Protein AF-A0A2C6DMQ4-F1 (afdb_monomer)

Solvent-accessible surface area (backbone atoms only — not comparable to full-atom values): 5925 Å² total; per-residue (Å²): 142,78,88,78,87,68,96,69,79,48,69,67,58,58,48,47,33,52,54,48,26,52,51,28,50,52,52,52,52,51,51,56,49,31,43,76,70,60,76,34,86,47,80,87,42,47,34,57,50,50,39,54,47,49,54,48,41,58,76,66,58,75,59,62,80,81,49,54,59,58,52,49,51,51,37,49,41,29,74,74,70,45,65,32,61,58,52,40,53,50,51,30,32,64,43,66,66,50,70,92,66,132

InterPro domains:
  IPR021316 Protein of unknown function DUF2913 [PF11140] (41-91)

Secondary structure (DSSP, 8-state):
------S---HHHHHHHHHHHHHHHHHHHHHHHHHHTTS--SGGGHHHHHHHHHHHHHHTT-S-GGGHHHHHHHHHHHHHT--HHHHHHHHHHHHHT-----

Foldseek 3Di:
DDPPPDPDPDPVNLVVLVLLLVVLVVLVVQLVVCCVVVVDDDPVCSLVSSLVVLVVCVVVVVGDPVCPVVSVVLNCCSVPVNPSVVVSVVSNCVSVVVPPDD

Radius of gyration: 15.41 Å; Cα contacts (8 Å, |Δi|>4): 71; chains: 1; bounding box: 33×27×50 Å

Mean predicted aligned error: 8.32 Å

Structure (mmCIF, N/CA/C/O backbone):
data_AF-A0A2C6DMQ4-F1
#
_entry.id   AF-A0A2C6DMQ4-F1
#
loop_
_atom_site.group_PDB
_atom_site.id
_atom_site.type_symbol
_atom_site.label_atom_id
_atom_site.label_alt_id
_atom_site.label_comp_id
_atom_site.label_asym_id
_atom_site.label_entity_id
_atom_site.label_seq_id
_atom_site.pdbx_PDB_ins_code
_atom_site.Cartn_x
_atom_site.Cartn_y
_atom_site.Cartn_z
_atom_site.occupancy
_atom_site.B_iso_or_equiv
_atom_site.auth_seq_id
_atom_site.auth_comp_id
_atom_site.auth_asym_id
_atom_site.auth_atom_id
_atom_site.pdbx_PDB_model_num
ATOM 1 N N . MET A 1 1 ? 4.275 -0.810 -39.886 1.00 40.34 1 MET A N 1
ATOM 2 C CA . MET A 1 1 ? 4.099 -2.200 -39.422 1.00 40.34 1 MET A CA 1
ATOM 3 C C . MET A 1 1 ? 5.429 -2.915 -39.548 1.00 40.34 1 MET A C 1
ATOM 5 O O . MET A 1 1 ? 5.778 -3.328 -40.643 1.00 40.34 1 MET A O 1
ATOM 9 N N . THR A 1 2 ? 6.162 -3.041 -38.446 1.00 28.86 2 THR A N 1
ATOM 10 C CA . THR A 1 2 ? 7.280 -3.987 -38.355 1.00 28.86 2 THR A CA 1
ATOM 11 C C . THR A 1 2 ? 7.382 -4.402 -36.895 1.00 28.86 2 THR A C 1
ATOM 13 O O . THR A 1 2 ? 7.833 -3.641 -36.047 1.00 28.86 2 THR A O 1
ATOM 16 N N . VAL A 1 3 ? 6.840 -5.582 -36.595 1.00 43.62 3 VAL A N 1
ATOM 17 C CA . VAL A 1 3 ? 6.985 -6.253 -35.303 1.00 43.62 3 VAL A CA 1
ATOM 18 C C . VAL A 1 3 ? 8.376 -6.871 -35.296 1.00 43.62 3 VAL A C 1
ATOM 20 O O . VAL A 1 3 ? 8.590 -7.963 -35.817 1.00 43.62 3 VAL A O 1
ATOM 23 N N . THR A 1 4 ? 9.343 -6.157 -34.735 1.00 40.47 4 THR A N 1
ATOM 24 C CA . THR A 1 4 ? 10.665 -6.700 -34.422 1.00 40.47 4 THR A CA 1
ATOM 25 C C . THR A 1 4 ? 10.581 -7.420 -33.079 1.00 40.47 4 THR A C 1
ATOM 27 O O . THR A 1 4 ? 10.858 -6.871 -32.017 1.00 40.47 4 THR A O 1
ATOM 30 N N . ARG A 1 5 ? 10.167 -8.691 -33.131 1.00 60.16 5 ARG A N 1
ATOM 31 C CA . ARG A 1 5 ? 10.491 -9.685 -32.101 1.00 60.16 5 ARG A CA 1
ATOM 32 C C . ARG A 1 5 ? 12.003 -9.927 -32.168 1.00 60.16 5 ARG A C 1
ATOM 34 O O . ARG A 1 5 ? 12.469 -10.603 -33.077 1.00 60.16 5 ARG A O 1
ATOM 41 N N . GLY A 1 6 ? 12.766 -9.353 -31.239 1.00 36.19 6 GLY A N 1
ATOM 42 C CA . GLY A 1 6 ? 14.221 -9.496 -31.200 1.00 36.19 6 GLY A CA 1
ATOM 43 C C . GLY A 1 6 ? 14.785 -9.208 -29.814 1.00 36.19 6 GLY A C 1
ATOM 44 O O . GLY A 1 6 ? 14.868 -8.056 -29.410 1.00 36.19 6 GLY A O 1
ATOM 45 N N . LEU A 1 7 ? 15.116 -10.288 -29.101 1.00 41.75 7 LEU A N 1
ATOM 46 C CA . LEU A 1 7 ? 16.112 -10.415 -28.029 1.00 41.75 7 LEU A CA 1
ATOM 47 C C . LEU A 1 7 ? 16.737 -9.094 -27.526 1.00 41.75 7 LEU A C 1
ATOM 49 O O . LEU A 1 7 ? 17.745 -8.619 -28.040 1.00 41.75 7 LEU A O 1
ATOM 53 N N . GLY A 1 8 ? 16.146 -8.527 -26.478 1.00 34.41 8 GLY A N 1
ATOM 54 C CA . GLY A 1 8 ? 16.654 -7.306 -25.851 1.00 34.41 8 GLY A CA 1
ATOM 55 C C . GLY A 1 8 ? 15.709 -6.702 -24.821 1.00 34.41 8 GLY A C 1
ATOM 56 O O . GLY A 1 8 ? 15.770 -5.502 -24.581 1.00 34.41 8 GLY A O 1
ATOM 57 N N . LEU A 1 9 ? 14.815 -7.501 -24.223 1.00 37.12 9 LEU A N 1
ATOM 58 C CA . LEU A 1 9 ? 14.037 -7.047 -23.074 1.00 37.12 9 LEU A CA 1
ATOM 59 C C . LEU A 1 9 ? 15.027 -6.859 -21.935 1.00 37.12 9 LEU A C 1
ATOM 61 O O . LEU A 1 9 ? 15.547 -7.829 -21.379 1.00 37.12 9 LEU A O 1
ATOM 65 N N . THR A 1 10 ? 15.375 -5.601 -21.690 1.00 44.41 10 THR A N 1
ATOM 66 C CA . THR A 1 10 ? 16.378 -5.231 -20.706 1.00 44.41 10 THR A CA 1
ATOM 67 C C . THR A 1 10 ? 16.034 -5.935 -19.396 1.00 44.41 10 THR A C 1
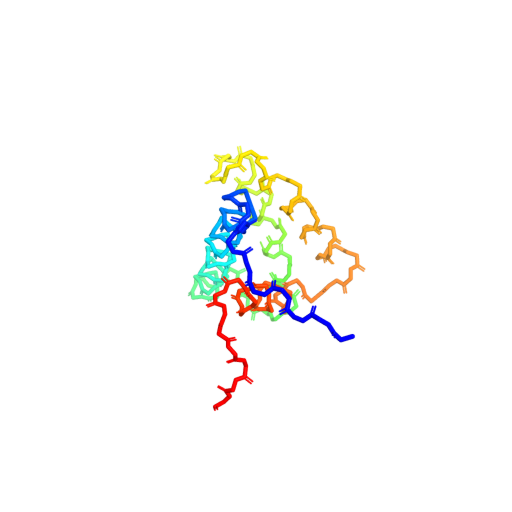ATOM 69 O O . THR A 1 10 ? 14.897 -5.892 -18.924 1.00 44.41 10 THR A O 1
ATOM 72 N N . LEU A 1 11 ? 17.006 -6.626 -18.797 1.00 48.59 11 LEU A N 1
ATOM 73 C CA . LEU A 1 11 ? 16.823 -7.275 -17.496 1.00 48.59 11 LEU A CA 1
ATOM 74 C C . LEU A 1 11 ? 16.230 -6.294 -16.465 1.00 48.59 11 LEU A C 1
ATOM 76 O O . LEU A 1 11 ? 15.529 -6.717 -15.556 1.00 48.59 11 LEU A O 1
ATOM 80 N N . ALA A 1 12 ? 16.475 -4.991 -16.637 1.00 49.62 12 ALA A N 1
ATOM 81 C CA . ALA A 1 12 ? 15.908 -3.905 -15.852 1.00 49.62 12 ALA A CA 1
ATOM 82 C C . ALA A 1 12 ? 14.376 -3.783 -15.963 1.00 49.62 12 ALA A C 1
ATOM 84 O O . ALA A 1 12 ? 13.727 -3.583 -14.938 1.00 49.62 12 ALA A O 1
ATOM 85 N N . GLU A 1 13 ? 13.790 -3.945 -17.150 1.00 56.34 13 GLU A N 1
ATOM 86 C CA . GLU A 1 13 ? 12.341 -3.837 -17.360 1.00 56.34 13 GLU A CA 1
ATOM 87 C C . GLU A 1 13 ? 11.613 -5.083 -16.839 1.00 56.34 13 GLU A C 1
ATOM 89 O O . GLU A 1 13 ? 10.691 -4.962 -16.039 1.00 56.34 13 GLU A O 1
ATOM 94 N N . VAL A 1 14 ? 12.132 -6.284 -17.124 1.00 56.34 14 VAL A N 1
ATOM 95 C CA . VAL A 1 14 ? 11.592 -7.550 -16.580 1.00 56.34 14 VAL A CA 1
ATOM 96 C C . VAL A 1 14 ? 11.742 -7.630 -15.055 1.00 56.34 14 VAL A C 1
ATOM 98 O O . VAL A 1 14 ? 10.848 -8.111 -14.353 1.00 56.34 14 VAL A O 1
ATOM 101 N N . LYS A 1 15 ? 12.870 -7.156 -14.507 1.00 57.47 15 LYS A N 1
ATOM 102 C CA . LYS A 1 15 ? 13.089 -7.094 -13.054 1.00 57.47 15 LYS A CA 1
ATOM 103 C C . LYS A 1 15 ? 12.121 -6.113 -12.395 1.00 57.47 15 LYS A C 1
ATOM 105 O O . LYS A 1 15 ? 11.565 -6.447 -11.355 1.00 57.47 15 LYS A O 1
ATOM 110 N N . THR A 1 16 ? 11.857 -4.976 -13.037 1.00 68.06 16 THR A N 1
ATOM 111 C CA . THR A 1 16 ? 10.826 -4.022 -12.607 1.00 68.06 16 THR A CA 1
ATOM 112 C C . THR A 1 16 ? 9.440 -4.666 -12.610 1.00 68.06 16 THR A C 1
ATOM 114 O O . THR A 1 16 ? 8.723 -4.529 -11.627 1.00 68.06 16 THR A O 1
ATOM 117 N N . THR A 1 17 ? 9.085 -5.459 -13.629 1.00 79.50 17 THR A N 1
ATOM 118 C CA . THR A 1 17 ? 7.804 -6.187 -13.655 1.00 79.50 17 THR A CA 1
ATOM 119 C C . THR A 1 17 ? 7.676 -7.182 -12.499 1.00 79.50 17 THR A C 1
ATOM 121 O O . THR A 1 17 ? 6.624 -7.245 -11.868 1.00 79.50 17 THR A O 1
ATOM 124 N N . ARG A 1 18 ? 8.740 -7.929 -12.164 1.00 85.88 18 ARG A N 1
ATOM 125 C CA . ARG A 1 18 ? 8.723 -8.878 -11.033 1.00 85.88 18 ARG A CA 1
ATOM 126 C C . ARG A 1 18 ? 8.648 -8.172 -9.677 1.00 85.88 18 ARG A C 1
ATOM 128 O O . ARG A 1 18 ? 7.887 -8.606 -8.815 1.00 85.88 18 ARG A O 1
ATOM 135 N N . ASP A 1 19 ? 9.428 -7.111 -9.485 1.00 89.19 19 ASP A N 1
ATOM 136 C CA . ASP A 1 19 ? 9.421 -6.324 -8.247 1.00 89.19 19 ASP A CA 1
ATOM 137 C C . ASP A 1 19 ? 8.054 -5.643 -8.046 1.00 89.19 19 ASP A C 1
ATOM 139 O O . ASP A 1 19 ? 7.506 -5.664 -6.941 1.00 89.19 19 ASP A O 1
ATOM 143 N N . LEU A 1 20 ? 7.461 -5.128 -9.129 1.00 89.06 20 LEU A N 1
ATOM 144 C CA . LEU A 1 20 ? 6.115 -4.560 -9.141 1.00 89.06 20 LEU A CA 1
ATOM 145 C C . LEU A 1 20 ? 5.052 -5.623 -8.844 1.00 89.06 20 LEU A C 1
ATOM 147 O O . LEU A 1 20 ? 4.193 -5.389 -7.996 1.00 89.06 20 LEU A O 1
ATOM 151 N N . ALA A 1 21 ? 5.130 -6.801 -9.473 1.00 91.50 21 ALA A N 1
ATOM 152 C CA . ALA A 1 21 ? 4.226 -7.916 -9.191 1.00 91.50 21 ALA A CA 1
ATOM 153 C C . ALA A 1 21 ? 4.280 -8.298 -7.708 1.00 91.50 21 ALA A C 1
ATOM 155 O O . ALA A 1 21 ? 3.245 -8.402 -7.054 1.00 91.50 21 ALA A O 1
ATOM 156 N N . HIS A 1 22 ? 5.480 -8.435 -7.140 1.00 93.06 22 HIS A N 1
ATOM 157 C CA . HIS A 1 22 ? 5.646 -8.740 -5.721 1.00 93.06 22 HIS A CA 1
ATOM 158 C C . HIS A 1 22 ? 5.055 -7.645 -4.819 1.00 93.06 22 HIS A C 1
ATOM 160 O O . HIS A 1 22 ? 4.343 -7.961 -3.864 1.00 93.06 22 HIS A O 1
ATOM 166 N N . LEU A 1 23 ? 5.278 -6.366 -5.140 1.00 94.19 23 LEU A N 1
ATOM 167 C CA . LEU A 1 23 ? 4.667 -5.244 -4.424 1.00 94.19 23 LEU A CA 1
ATOM 168 C C . LEU A 1 23 ? 3.135 -5.311 -4.469 1.00 94.19 23 LEU A C 1
ATOM 170 O O . LEU A 1 23 ? 2.496 -5.210 -3.418 1.00 94.19 23 LEU A O 1
ATOM 174 N N . MET A 1 24 ? 2.550 -5.511 -5.654 1.00 95.19 24 MET A N 1
ATOM 175 C CA . MET A 1 24 ? 1.098 -5.594 -5.810 1.00 95.19 24 MET A CA 1
ATOM 176 C C . MET A 1 24 ? 0.527 -6.807 -5.076 1.00 95.19 24 MET A C 1
ATOM 178 O O . MET A 1 24 ? -0.462 -6.670 -4.359 1.00 95.19 24 MET A O 1
ATOM 182 N N . PHE A 1 25 ? 1.176 -7.971 -5.161 1.00 94.88 25 PHE A N 1
ATOM 183 C CA . PHE A 1 25 ? 0.787 -9.157 -4.398 1.00 94.88 25 PHE A CA 1
ATOM 184 C C . PHE A 1 25 ? 0.743 -8.870 -2.896 1.00 94.88 25 PHE A C 1
ATOM 186 O O . PHE A 1 25 ? -0.270 -9.119 -2.243 1.00 94.88 25 PHE A O 1
ATOM 193 N N . CYS A 1 26 ? 1.817 -8.296 -2.347 1.00 96.50 26 CYS A N 1
ATOM 194 C CA . CYS A 1 26 ? 1.884 -7.962 -0.930 1.00 96.50 26 CYS A CA 1
ATOM 195 C C . CYS A 1 26 ? 0.805 -6.956 -0.517 1.00 96.50 26 CYS A C 1
ATOM 197 O O . CYS A 1 26 ? 0.209 -7.125 0.545 1.00 96.50 26 CYS A O 1
ATOM 199 N N . ALA A 1 27 ? 0.536 -5.938 -1.339 1.00 96.25 27 ALA A N 1
ATOM 200 C CA . ALA A 1 27 ? -0.502 -4.948 -1.066 1.00 96.25 27 ALA A CA 1
ATOM 201 C C . ALA A 1 27 ? -1.901 -5.588 -1.018 1.00 96.25 27 ALA A C 1
ATOM 203 O O . ALA A 1 27 ? -2.659 -5.341 -0.077 1.00 96.25 27 ALA A O 1
ATOM 204 N N . ARG A 1 28 ? -2.218 -6.470 -1.977 1.00 96.25 28 ARG A N 1
ATOM 205 C CA . ARG A 1 28 ? -3.490 -7.216 -2.026 1.00 96.25 28 ARG A CA 1
ATOM 206 C C . ARG A 1 28 ? -3.665 -8.116 -0.811 1.00 96.25 28 ARG A C 1
ATOM 208 O O . ARG A 1 28 ? -4.699 -8.067 -0.149 1.00 96.25 28 ARG A O 1
ATOM 215 N N . VAL A 1 29 ? -2.639 -8.903 -0.483 1.00 97.31 29 VAL A N 1
ATOM 216 C CA . VAL A 1 29 ? -2.662 -9.803 0.680 1.00 97.31 29 VAL A CA 1
ATOM 217 C C . VAL A 1 29 ? -2.811 -9.008 1.975 1.00 97.31 29 VAL A C 1
ATOM 219 O O . VAL A 1 29 ? -3.623 -9.374 2.820 1.00 97.31 29 VAL A O 1
ATOM 222 N N . ALA A 1 30 ? -2.087 -7.898 2.131 1.00 97.12 30 ALA A N 1
ATOM 223 C CA . ALA A 1 30 ? -2.205 -7.046 3.310 1.00 97.12 30 ALA A CA 1
ATOM 224 C C . ALA A 1 30 ? -3.613 -6.463 3.470 1.00 97.12 30 ALA A C 1
ATOM 226 O O . ALA A 1 30 ? -4.132 -6.441 4.585 1.00 97.12 30 ALA A O 1
ATOM 227 N N . LEU A 1 31 ? -4.239 -6.026 2.373 1.00 96.69 31 LEU A N 1
ATOM 228 C CA . LEU A 1 31 ? -5.614 -5.538 2.397 1.00 96.69 31 LEU A CA 1
ATOM 229 C C . LEU A 1 31 ? -6.594 -6.655 2.767 1.00 96.69 31 LEU A C 1
ATOM 231 O O . LEU A 1 31 ? -7.441 -6.463 3.635 1.00 96.69 31 LEU A O 1
ATOM 235 N N . HIS A 1 32 ? -6.450 -7.838 2.169 1.00 96.31 32 HIS A N 1
ATOM 236 C CA . HIS A 1 32 ? -7.290 -8.990 2.490 1.00 96.31 32 HIS A CA 1
ATOM 237 C C . HIS A 1 32 ? -7.167 -9.405 3.966 1.00 96.31 32 HIS A C 1
ATOM 239 O O . HIS A 1 32 ? -8.170 -9.689 4.616 1.00 96.31 32 HIS A O 1
ATOM 245 N N . LEU A 1 33 ? -5.953 -9.390 4.526 1.00 97.25 33 LEU A N 1
ATOM 246 C CA . LEU A 1 33 ? -5.739 -9.633 5.954 1.00 97.25 33 LEU A CA 1
ATOM 247 C C . LEU A 1 33 ? -6.386 -8.545 6.818 1.00 97.25 33 LEU A C 1
ATOM 249 O O . LEU A 1 33 ? -7.051 -8.865 7.794 1.00 97.25 33 LEU A O 1
ATOM 253 N N . ALA A 1 34 ? -6.280 -7.274 6.432 1.00 96.00 34 ALA A N 1
ATOM 254 C CA . ALA A 1 34 ? -6.898 -6.179 7.175 1.00 96.00 34 ALA A CA 1
ATOM 255 C C . ALA A 1 34 ? -8.431 -6.257 7.213 1.00 96.00 34 ALA A C 1
ATOM 257 O O . ALA A 1 34 ? -9.028 -5.884 8.223 1.00 96.00 34 ALA A O 1
ATOM 258 N N . TRP A 1 35 ? -9.057 -6.770 6.152 1.00 96.06 35 TRP A N 1
ATOM 259 C CA . TRP A 1 35 ? -10.481 -7.109 6.146 1.00 96.06 35 TRP A CA 1
ATOM 260 C C . TRP A 1 35 ? -10.803 -8.226 7.140 1.00 96.06 35 TRP A C 1
ATOM 262 O O . TRP A 1 35 ? -11.724 -8.091 7.943 1.00 96.06 35 TRP A O 1
ATOM 272 N N . ARG A 1 36 ? -10.025 -9.316 7.127 1.00 96.00 36 ARG A N 1
ATOM 273 C CA . ARG A 1 36 ? -10.223 -10.448 8.049 1.00 96.00 36 ARG A CA 1
ATOM 274 C C . ARG A 1 36 ? -10.012 -10.062 9.514 1.00 96.00 36 ARG A C 1
ATOM 276 O O . ARG A 1 36 ? -10.727 -10.565 10.372 1.00 96.00 36 ARG A O 1
ATOM 283 N N . ASP A 1 37 ? -9.086 -9.146 9.775 1.00 94.44 37 ASP A N 1
ATOM 284 C CA . ASP A 1 37 ? -8.770 -8.638 11.112 1.00 94.44 37 ASP A CA 1
ATOM 285 C C . ASP A 1 37 ? -9.731 -7.524 11.577 1.00 94.44 37 ASP A C 1
ATOM 287 O O . ASP A 1 37 ? -9.560 -6.978 12.667 1.00 94.44 37 ASP A O 1
ATOM 291 N N . GLY A 1 38 ? -10.705 -7.118 10.751 1.00 92.56 38 GLY A N 1
ATOM 292 C CA . GLY A 1 38 ? -11.635 -6.026 11.067 1.00 92.56 38 GLY A CA 1
ATOM 293 C C . GLY A 1 38 ? -10.986 -4.637 11.122 1.00 92.56 38 GLY A C 1
ATOM 294 O O . GLY A 1 38 ? -11.586 -3.686 11.616 1.00 92.56 38 GLY A O 1
ATOM 295 N N . ARG A 1 39 ? -9.758 -4.493 10.610 1.00 92.19 39 ARG A N 1
ATOM 296 C CA . ARG A 1 39 ? -9.053 -3.203 10.501 1.00 92.19 39 ARG A CA 1
ATOM 297 C C . ARG A 1 39 ? -9.587 -2.354 9.352 1.00 92.19 39 ARG A C 1
ATOM 299 O O . ARG A 1 39 ? -9.486 -1.131 9.397 1.00 92.19 39 ARG A O 1
ATOM 306 N N . VAL A 1 40 ? -10.135 -3.005 8.329 1.00 94.12 40 VAL A N 1
ATOM 307 C CA . VAL A 1 40 ? -10.918 -2.390 7.258 1.00 94.12 40 VAL A CA 1
ATOM 308 C C . VAL A 1 40 ? -12.314 -2.993 7.324 1.00 94.12 40 VAL A C 1
ATOM 310 O O . VAL A 1 40 ? -12.472 -4.200 7.194 1.00 94.12 40 VAL A O 1
ATOM 313 N N . ILE A 1 41 ? -13.313 -2.146 7.569 1.00 91.25 41 ILE A N 1
ATOM 314 C CA . ILE A 1 41 ? -14.725 -2.550 7.702 1.00 91.25 41 ILE A CA 1
ATOM 315 C C . ILE A 1 41 ? -15.542 -2.054 6.503 1.00 91.25 41 ILE A C 1
ATOM 317 O O . ILE A 1 41 ? -16.548 -2.649 6.121 1.00 91.25 41 ILE A O 1
ATOM 321 N N . HIS A 1 42 ? -15.101 -0.960 5.883 1.00 92.25 42 HIS A N 1
ATOM 322 C CA . HIS A 1 42 ? -15.793 -0.315 4.779 1.00 92.25 42 HIS A CA 1
ATOM 323 C C . HIS A 1 42 ? -14.882 -0.224 3.561 1.00 92.25 42 HIS A C 1
ATOM 325 O O . HIS A 1 42 ? -13.702 0.099 3.683 1.00 92.25 42 HIS A O 1
ATOM 331 N N . VAL A 1 43 ? -15.471 -0.407 2.377 1.00 88.69 43 VAL A N 1
ATOM 332 C CA . VAL A 1 43 ? -14.802 -0.235 1.074 1.00 88.69 43 VAL A CA 1
ATOM 333 C C . VAL A 1 43 ? -14.137 1.146 0.972 1.00 88.69 43 VAL A C 1
ATOM 335 O O . VAL A 1 43 ? -13.013 1.275 0.501 1.00 88.69 43 VAL A O 1
ATOM 338 N N . ALA A 1 44 ? -14.774 2.185 1.524 1.00 88.50 44 ALA A N 1
ATOM 339 C CA . ALA A 1 44 ? -14.225 3.543 1.562 1.00 88.50 44 ALA A CA 1
ATOM 340 C C . ALA A 1 44 ? -12.911 3.674 2.363 1.00 88.50 44 ALA A C 1
ATOM 342 O O . ALA A 1 44 ? -12.175 4.643 2.189 1.00 88.50 44 ALA A O 1
ATOM 343 N N . SER A 1 45 ? -12.601 2.720 3.246 1.00 92.25 45 SER A N 1
ATOM 344 C CA . SER A 1 45 ? -11.382 2.717 4.061 1.00 92.25 45 SER A CA 1
ATOM 345 C C . SER A 1 45 ? -10.233 1.921 3.431 1.00 92.25 45 SER A C 1
ATOM 347 O O . SER A 1 45 ? -9.109 2.006 3.927 1.00 92.25 45 SER A O 1
ATOM 349 N N . GLU A 1 46 ? -10.476 1.177 2.345 1.00 94.31 46 GLU A N 1
ATOM 350 C CA . GLU A 1 46 ? -9.459 0.345 1.685 1.00 94.31 46 GLU A CA 1
ATOM 351 C C . GLU A 1 46 ? -8.291 1.184 1.164 1.00 94.31 46 GLU A C 1
ATOM 353 O O . GLU A 1 46 ? -7.130 0.885 1.443 1.00 94.31 46 GLU A O 1
ATOM 358 N N . ASP A 1 47 ? -8.594 2.276 0.461 1.00 94.56 47 ASP A N 1
ATOM 359 C CA . ASP A 1 47 ? -7.572 3.168 -0.087 1.00 94.56 47 ASP A CA 1
ATOM 360 C C . ASP A 1 47 ? -6.742 3.805 1.023 1.00 94.56 47 ASP A C 1
ATOM 362 O O . ASP A 1 47 ? -5.515 3.877 0.925 1.00 94.56 47 ASP A O 1
ATOM 366 N N . ARG A 1 48 ? -7.390 4.208 2.124 1.00 95.25 48 ARG A N 1
ATOM 367 C CA . ARG A 1 48 ? -6.676 4.775 3.267 1.00 95.25 48 ARG A CA 1
ATOM 368 C C . ARG A 1 48 ? -5.726 3.756 3.887 1.00 95.25 48 ARG A C 1
ATOM 370 O O . ARG A 1 48 ? -4.563 4.081 4.125 1.00 95.25 48 ARG A O 1
ATOM 377 N N . PHE A 1 49 ? -6.201 2.530 4.096 1.00 96.75 49 PHE A N 1
ATOM 378 C CA . PHE A 1 49 ? -5.371 1.439 4.592 1.00 96.75 49 PHE A CA 1
ATOM 379 C C . PHE A 1 49 ? -4.166 1.192 3.677 1.00 96.75 49 PHE A C 1
ATOM 381 O O . PHE A 1 49 ? -3.041 1.095 4.166 1.00 96.75 49 PHE A O 1
ATOM 388 N N . LEU A 1 50 ? -4.373 1.135 2.358 1.00 96.94 50 LEU A N 1
ATOM 389 C CA . LEU A 1 50 ? -3.302 0.901 1.391 1.00 96.94 50 LEU A CA 1
ATOM 390 C C . LEU A 1 50 ? -2.258 2.025 1.396 1.00 96.94 50 LEU A C 1
ATOM 392 O O . LEU A 1 50 ? -1.063 1.734 1.384 1.00 96.94 50 LEU A O 1
ATOM 396 N N . ILE A 1 51 ? -2.671 3.294 1.477 1.00 96.62 51 ILE A N 1
ATOM 397 C CA . ILE A 1 51 ? -1.746 4.438 1.587 1.00 96.62 51 ILE A CA 1
ATOM 398 C C . ILE A 1 51 ? -0.880 4.311 2.848 1.00 96.62 51 ILE A C 1
ATOM 400 O O . ILE A 1 51 ? 0.346 4.452 2.781 1.00 96.62 51 ILE A O 1
ATOM 404 N N . ASP A 1 52 ? -1.498 4.013 3.993 1.00 96.62 52 ASP A N 1
ATOM 405 C CA . ASP A 1 52 ? -0.798 3.885 5.276 1.00 96.62 52 ASP A CA 1
ATOM 406 C C . ASP A 1 52 ? 0.116 2.643 5.305 1.00 96.62 52 ASP A C 1
ATOM 408 O O . ASP A 1 52 ? 1.234 2.678 5.844 1.00 96.62 52 ASP A O 1
ATOM 412 N N . TRP A 1 53 ? -0.311 1.553 4.663 1.00 97.31 53 TRP A N 1
ATOM 413 C CA . TRP A 1 53 ? 0.486 0.344 4.479 1.00 97.31 53 TRP A CA 1
ATOM 414 C C . TRP A 1 53 ? 1.707 0.602 3.589 1.00 97.31 53 TRP A C 1
ATOM 416 O O . TRP A 1 53 ? 2.821 0.253 3.979 1.00 97.31 53 TRP A O 1
ATOM 426 N N . LEU A 1 54 ? 1.540 1.289 2.453 1.00 96.38 54 LEU A N 1
ATOM 427 C CA . LEU A 1 54 ? 2.633 1.667 1.548 1.00 96.38 54 LEU A CA 1
ATOM 428 C C . LEU A 1 54 ? 3.658 2.566 2.246 1.00 96.38 54 LEU A C 1
ATOM 430 O O . LEU A 1 54 ? 4.866 2.350 2.122 1.00 96.38 54 LEU A O 1
ATOM 434 N N . ALA A 1 55 ? 3.192 3.538 3.032 1.00 96.00 55 ALA A N 1
ATOM 435 C CA . ALA A 1 55 ? 4.071 4.388 3.828 1.00 96.00 55 ALA A CA 1
ATOM 436 C C . ALA A 1 55 ? 4.860 3.564 4.862 1.00 96.00 55 ALA A C 1
ATOM 438 O O . ALA A 1 55 ? 6.058 3.778 5.061 1.00 96.00 55 ALA A O 1
ATOM 439 N N . THR A 1 56 ? 4.213 2.582 5.493 1.00 96.62 56 THR A N 1
ATOM 440 C CA . THR A 1 56 ? 4.863 1.665 6.440 1.00 96.62 56 THR A CA 1
ATOM 441 C C . THR A 1 56 ? 5.897 0.774 5.752 1.00 96.62 56 THR A C 1
ATOM 443 O O . THR A 1 56 ? 7.022 0.656 6.242 1.00 96.62 56 THR A O 1
ATOM 446 N N . ALA A 1 57 ? 5.565 0.198 4.598 1.00 94.75 57 ALA A N 1
ATOM 447 C CA . ALA A 1 57 ? 6.471 -0.644 3.828 1.00 94.75 57 ALA A CA 1
ATOM 448 C C . ALA A 1 57 ? 7.715 0.121 3.347 1.00 94.75 57 ALA A C 1
ATOM 450 O O . ALA A 1 57 ? 8.825 -0.418 3.389 1.0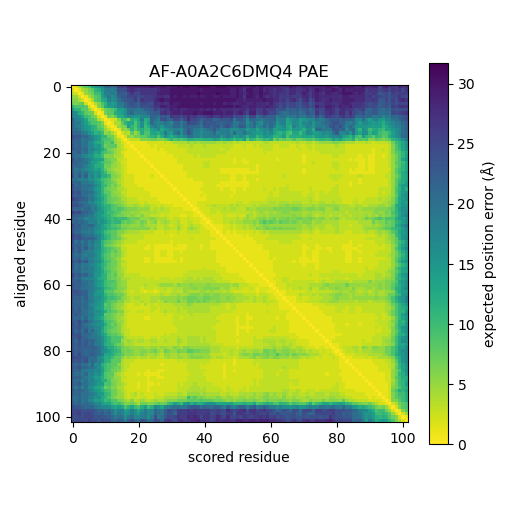0 94.75 57 ALA A O 1
ATOM 451 N N . GLN A 1 58 ? 7.546 1.392 2.962 1.00 92.81 58 GLN A N 1
ATOM 452 C CA . GLN A 1 58 ? 8.649 2.274 2.585 1.00 92.81 58 GLN A CA 1
ATOM 453 C C . GLN A 1 58 ? 9.561 2.588 3.778 1.00 92.81 58 GLN A C 1
ATOM 455 O O . GLN A 1 58 ? 10.781 2.478 3.653 1.00 92.81 58 GLN A O 1
ATOM 460 N N . ARG A 1 59 ? 8.992 2.907 4.952 1.00 93.94 59 ARG A N 1
ATOM 461 C CA . ARG A 1 59 ? 9.770 3.130 6.189 1.00 93.94 59 ARG A CA 1
ATOM 462 C C . ARG A 1 59 ? 10.578 1.899 6.593 1.00 93.94 59 ARG A C 1
ATOM 464 O O . ARG A 1 59 ? 11.727 2.025 7.003 1.00 93.94 59 ARG A O 1
ATOM 471 N N . GLN A 1 60 ? 9.992 0.717 6.434 1.00 94.19 60 GLN A N 1
ATOM 472 C CA . GLN A 1 60 ? 10.634 -0.563 6.738 1.00 94.19 60 GLN A CA 1
ATOM 473 C C . GLN A 1 60 ? 11.623 -1.026 5.656 1.00 94.19 60 GLN A C 1
ATOM 475 O O . GLN A 1 60 ? 12.262 -2.057 5.840 1.00 94.19 60 GLN A O 1
ATOM 480 N N . LYS A 1 61 ? 11.754 -0.298 4.533 1.00 91.94 61 LYS A N 1
ATOM 481 C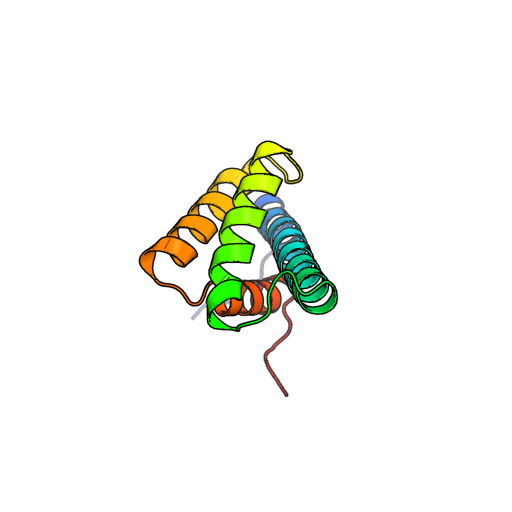 CA . LYS A 1 61 ? 12.611 -0.664 3.390 1.00 91.94 61 LYS A CA 1
ATOM 482 C C . LYS A 1 61 ? 12.375 -2.108 2.911 1.00 91.94 61 LYS A C 1
ATOM 484 O O . LYS A 1 61 ? 13.318 -2.803 2.548 1.00 91.94 61 LYS A O 1
ATOM 489 N N . ARG A 1 62 ? 11.110 -2.563 2.912 1.00 90.12 62 ARG A N 1
ATOM 490 C CA . ARG A 1 62 ? 10.735 -3.947 2.539 1.00 90.12 62 ARG A CA 1
ATOM 491 C C . ARG A 1 62 ? 10.927 -4.252 1.051 1.00 90.12 62 ARG A C 1
ATOM 493 O O . ARG A 1 62 ? 10.946 -5.416 0.672 1.00 90.12 62 ARG A O 1
ATOM 500 N N . PHE A 1 63 ? 11.033 -3.213 0.225 1.00 90.75 63 PHE A N 1
ATOM 501 C CA . PHE A 1 63 ? 11.156 -3.302 -1.227 1.00 90.75 63 PHE A CA 1
ATOM 502 C C . PHE A 1 63 ? 12.480 -2.710 -1.707 1.00 90.75 63 PHE A C 1
ATOM 504 O O . PHE A 1 63 ? 13.096 -1.882 -1.028 1.00 90.75 63 PHE A O 1
ATOM 511 N N . ALA A 1 64 ? 12.909 -3.134 -2.895 1.00 87.50 64 ALA A N 1
ATOM 512 C CA . ALA A 1 64 ? 14.124 -2.643 -3.523 1.00 87.50 64 ALA A CA 1
ATOM 513 C C . ALA A 1 64 ? 14.065 -1.121 -3.765 1.00 87.50 64 ALA A C 1
ATOM 515 O O . ALA A 1 64 ? 13.001 -0.527 -3.941 1.00 87.50 64 ALA A O 1
ATOM 516 N N . LYS A 1 65 ? 15.232 -0.465 -3.759 1.00 85.81 65 LYS A N 1
ATOM 517 C CA . LYS A 1 65 ? 15.337 1.006 -3.811 1.00 85.81 65 LYS A CA 1
ATOM 518 C C . LYS A 1 65 ? 14.722 1.616 -5.082 1.00 85.81 65 LYS A C 1
ATOM 520 O O . LYS A 1 65 ? 14.224 2.737 -5.018 1.00 85.81 65 LYS A O 1
ATOM 525 N N . ASN A 1 66 ? 14.737 0.893 -6.203 1.00 84.31 66 ASN A N 1
ATOM 526 C CA . ASN A 1 66 ? 14.083 1.284 -7.460 1.00 84.31 66 ASN A CA 1
ATOM 527 C C . ASN A 1 66 ? 12.561 1.453 -7.306 1.00 84.31 66 ASN A C 1
ATOM 529 O O . ASN A 1 66 ? 12.010 2.359 -7.912 1.00 84.31 66 ASN A O 1
ATOM 533 N N . MET A 1 67 ? 11.912 0.679 -6.429 1.00 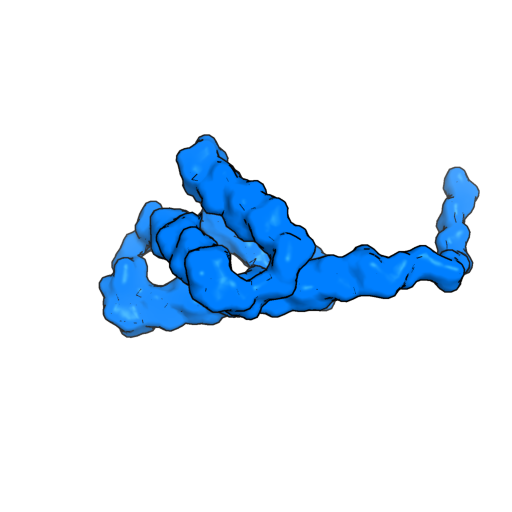89.38 67 MET A N 1
ATOM 534 C CA . MET A 1 67 ? 10.461 0.740 -6.185 1.00 89.38 67 MET A CA 1
ATOM 535 C C . MET A 1 67 ? 10.021 1.932 -5.329 1.00 89.38 67 MET A C 1
ATOM 537 O O . MET A 1 67 ? 8.830 2.144 -5.110 1.00 89.38 67 MET A O 1
ATOM 541 N N . ALA A 1 68 ? 10.952 2.735 -4.805 1.00 89.25 68 ALA A N 1
ATOM 542 C CA . ALA A 1 68 ? 10.597 3.877 -3.966 1.00 89.25 68 ALA A CA 1
ATOM 543 C C . ALA A 1 68 ? 9.783 4.939 -4.727 1.00 89.25 68 ALA A C 1
ATOM 545 O O . ALA A 1 68 ? 8.935 5.595 -4.116 1.00 89.25 68 ALA A O 1
ATOM 546 N N . ALA A 1 69 ? 10.041 5.099 -6.031 1.00 87.94 69 ALA A N 1
ATOM 547 C CA . ALA A 1 69 ? 9.289 5.999 -6.899 1.00 87.94 69 ALA A CA 1
ATOM 548 C C . ALA A 1 69 ? 7.869 5.470 -7.146 1.00 87.94 69 ALA A C 1
ATOM 550 O O . ALA A 1 69 ? 6.913 6.208 -6.923 1.00 87.94 69 ALA A O 1
ATOM 551 N N . ASP A 1 70 ? 7.728 4.185 -7.485 1.00 89.44 70 ASP A N 1
ATOM 552 C CA . ASP A 1 70 ? 6.430 3.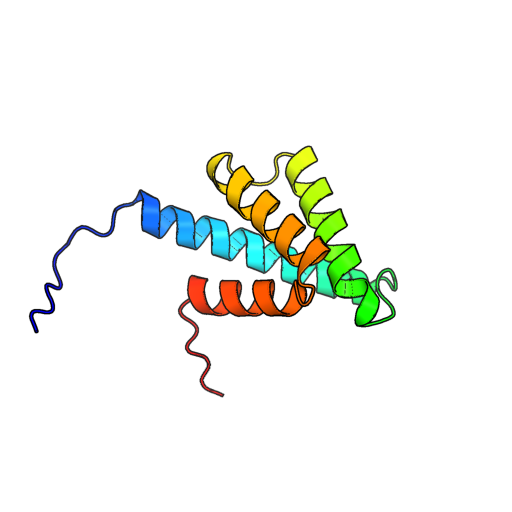537 -7.713 1.00 89.44 70 ASP A CA 1
ATOM 553 C C . ASP A 1 70 ? 5.548 3.561 -6.459 1.00 89.44 70 ASP A C 1
ATOM 555 O O . ASP A 1 70 ? 4.374 3.920 -6.514 1.00 89.44 70 ASP A O 1
ATOM 559 N N . ILE A 1 71 ? 6.129 3.267 -5.289 1.00 91.44 71 ILE A N 1
ATOM 560 C CA . ILE A 1 71 ? 5.425 3.340 -4.001 1.00 91.44 71 ILE A CA 1
ATOM 561 C C . ILE A 1 71 ? 4.930 4.763 -3.717 1.00 91.44 71 ILE A C 1
ATOM 563 O O . ILE A 1 71 ? 3.831 4.932 -3.189 1.00 91.44 71 ILE A O 1
ATOM 567 N N . ARG A 1 72 ? 5.723 5.792 -4.045 1.00 92.12 72 ARG A N 1
ATOM 568 C CA . ARG A 1 72 ? 5.308 7.190 -3.867 1.00 92.12 72 ARG A CA 1
ATOM 569 C C . ARG A 1 72 ? 4.183 7.553 -4.833 1.00 92.12 72 ARG A C 1
ATOM 571 O O . ARG A 1 72 ? 3.182 8.102 -4.391 1.00 92.12 72 ARG A O 1
ATOM 578 N N . TRP A 1 73 ? 4.317 7.176 -6.102 1.00 91.00 73 TRP A N 1
ATOM 579 C CA . TRP A 1 73 ? 3.282 7.391 -7.108 1.00 91.00 73 TRP A CA 1
ATOM 580 C C . TRP A 1 73 ? 1.948 6.744 -6.698 1.00 91.00 73 TRP A C 1
ATOM 582 O O . TRP A 1 73 ? 0.915 7.406 -6.743 1.00 91.00 73 TRP A O 1
ATOM 592 N N . LEU A 1 74 ? 1.960 5.511 -6.177 1.00 91.00 74 LEU A N 1
ATOM 593 C CA . LEU A 1 74 ? 0.758 4.840 -5.659 1.00 91.00 74 LEU A CA 1
ATOM 594 C C . LEU A 1 74 ? 0.111 5.585 -4.483 1.00 91.00 74 LEU A C 1
ATOM 596 O O . LEU A 1 74 ? -1.114 5.684 -4.410 1.00 91.00 74 LEU A O 1
ATOM 600 N N . GLN A 1 75 ? 0.913 6.120 -3.557 1.00 92.62 75 GLN A N 1
ATOM 601 C CA . GLN A 1 75 ? 0.381 6.933 -2.459 1.00 92.62 75 GLN A CA 1
ATOM 602 C C . GLN A 1 75 ? -0.305 8.197 -2.984 1.00 92.62 75 GLN A C 1
ATOM 604 O O . GLN A 1 75 ? -1.366 8.561 -2.481 1.00 92.62 75 GLN A O 1
ATOM 609 N N . ASP A 1 76 ? 0.276 8.850 -3.988 1.00 92.25 76 ASP A N 1
ATOM 610 C CA . ASP A 1 76 ? -0.277 10.074 -4.566 1.00 92.25 76 ASP A CA 1
ATOM 611 C C . ASP A 1 76 ? -1.558 9.787 -5.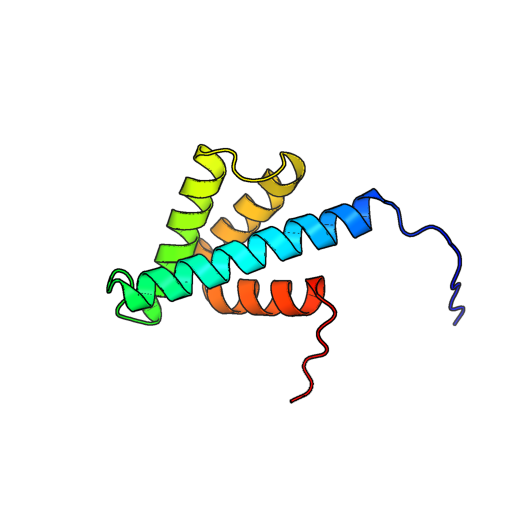364 1.00 92.25 76 ASP A C 1
ATOM 613 O O . ASP A 1 76 ? -2.544 10.510 -5.209 1.00 92.25 76 ASP A O 1
ATOM 617 N N . VAL A 1 77 ? -1.610 8.679 -6.115 1.00 89.06 77 VAL A N 1
ATOM 618 C CA . VAL A 1 77 ? -2.847 8.186 -6.750 1.00 89.06 77 VAL A CA 1
ATOM 619 C C . VAL A 1 77 ? -3.942 7.985 -5.701 1.00 89.06 77 VAL A C 1
ATOM 621 O O . VAL A 1 77 ? -5.038 8.524 -5.848 1.00 89.06 77 VAL A O 1
ATOM 624 N N . GLY A 1 78 ? -3.646 7.292 -4.599 1.00 90.81 78 GLY A N 1
ATOM 625 C CA . GLY A 1 78 ? -4.628 7.072 -3.536 1.00 90.81 78 GLY A CA 1
ATOM 626 C C . GLY A 1 78 ? -5.104 8.354 -2.850 1.00 90.81 78 GLY A C 1
ATOM 627 O O . GLY A 1 78 ? 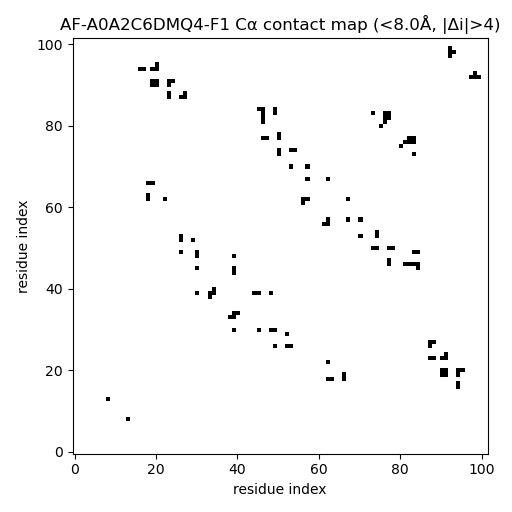-6.278 8.455 -2.506 1.00 90.81 78 GLY A O 1
ATOM 628 N N . ARG A 1 79 ? -4.225 9.347 -2.661 1.00 91.69 79 ARG A N 1
ATOM 629 C CA . ARG A 1 79 ? -4.575 10.622 -2.008 1.00 91.69 79 ARG A CA 1
ATOM 630 C C . ARG A 1 79 ? -5.396 11.552 -2.895 1.00 91.69 79 ARG A C 1
ATOM 632 O O . ARG A 1 79 ? -6.252 12.260 -2.376 1.00 91.69 79 ARG A O 1
ATOM 639 N N . HIS A 1 80 ? -5.095 11.595 -4.191 1.00 91.62 80 HIS A N 1
ATOM 640 C CA . HIS A 1 80 ? -5.638 12.615 -5.091 1.00 91.62 80 HIS A CA 1
ATOM 641 C C . HIS A 1 80 ? -6.728 12.097 -6.026 1.00 91.62 80 HIS A C 1
ATOM 643 O O . HIS A 1 80 ? -7.631 12.853 -6.369 1.00 91.62 80 HIS A O 1
ATOM 649 N N . GLN A 1 81 ? -6.645 10.837 -6.451 1.00 87.25 81 GLN A N 1
ATOM 650 C CA . GLN A 1 81 ? -7.569 10.252 -7.428 1.00 87.25 81 GLN A CA 1
ATOM 651 C C . GLN A 1 81 ? -8.516 9.233 -6.785 1.00 87.25 81 GLN A C 1
ATOM 653 O O . GLN A 1 81 ? -9.622 9.027 -7.281 1.00 87.25 81 GLN A O 1
ATOM 658 N N . GLY A 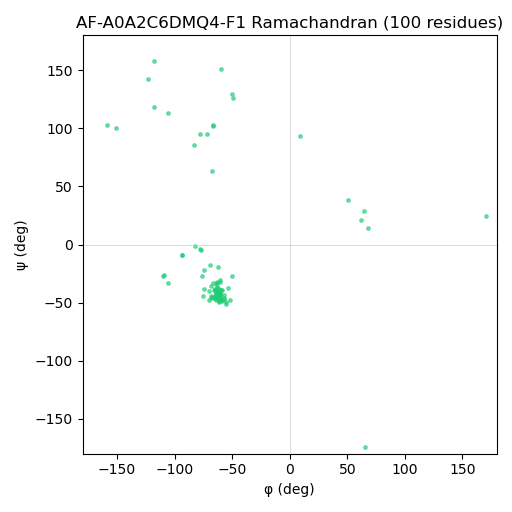1 82 ? -8.098 8.614 -5.676 1.00 88.56 82 GLY A N 1
ATOM 659 C CA . GLY A 1 82 ? -8.805 7.478 -5.092 1.00 88.56 82 GLY A CA 1
ATOM 660 C C . GLY A 1 82 ? -8.780 6.253 -6.015 1.00 88.56 82 GLY A C 1
ATOM 661 O O . GLY A 1 82 ? -8.099 6.216 -7.042 1.00 88.56 82 GLY A O 1
ATOM 662 N N . GLY A 1 83 ? -9.493 5.199 -5.629 1.00 90.38 83 GLY A N 1
ATOM 663 C CA . GLY A 1 83 ? -9.497 3.929 -6.349 1.00 90.38 83 GLY A CA 1
ATOM 664 C C . GLY A 1 83 ? -8.133 3.233 -6.343 1.00 90.38 83 GLY A C 1
ATOM 665 O O . GLY A 1 83 ? -7.811 2.512 -7.292 1.00 90.38 83 GLY A O 1
ATOM 666 N N . LEU A 1 84 ? -7.317 3.441 -5.306 1.00 93.12 84 LEU A N 1
ATOM 667 C CA . LEU A 1 84 ? -5.988 2.831 -5.187 1.00 93.12 84 LEU A CA 1
ATOM 668 C C . LEU A 1 84 ? -6.080 1.305 -5.208 1.00 93.12 84 LEU A C 1
ATOM 670 O O . LEU A 1 84 ? -5.290 0.654 -5.889 1.00 93.12 84 LEU A O 1
ATOM 674 N N . ARG A 1 85 ? -7.095 0.729 -4.556 1.00 94.50 85 ARG A N 1
ATOM 675 C CA . ARG A 1 85 ? -7.378 -0.710 -4.648 1.00 94.50 85 ARG A CA 1
ATOM 676 C C . ARG A 1 85 ? -7.484 -1.191 -6.098 1.00 94.50 85 ARG A C 1
ATOM 678 O O . ARG A 1 85 ? -6.864 -2.182 -6.467 1.00 94.50 85 ARG A O 1
ATOM 685 N N . ARG A 1 86 ? -8.246 -0.480 -6.938 1.00 91.62 86 ARG A N 1
ATOM 686 C CA . ARG A 1 86 ? -8.437 -0.845 -8.352 1.00 91.62 86 ARG A CA 1
ATOM 687 C C . ARG A 1 86 ? -7.130 -0.743 -9.136 1.00 91.62 86 ARG A C 1
ATOM 689 O O . ARG A 1 86 ? -6.867 -1.599 -9.973 1.00 91.62 86 ARG A O 1
ATOM 696 N N . HIS A 1 87 ? -6.310 0.265 -8.848 1.00 90.19 87 HIS A N 1
ATOM 697 C CA . HIS A 1 87 ? -4.988 0.402 -9.460 1.00 90.19 87 HIS A CA 1
ATOM 698 C C . HIS A 1 87 ? -4.057 -0.749 -9.072 1.00 90.19 87 HIS A C 1
ATOM 700 O O . HIS A 1 87 ? -3.384 -1.292 -9.939 1.00 90.19 87 HIS A O 1
ATOM 706 N N . VAL A 1 88 ? -4.057 -1.164 -7.802 1.00 92.62 88 VAL A N 1
ATOM 707 C CA . VAL A 1 88 ? -3.268 -2.313 -7.331 1.00 92.62 88 VAL A CA 1
ATOM 708 C C . VAL A 1 88 ? -3.677 -3.603 -8.054 1.00 92.62 88 VAL A C 1
ATOM 710 O O . VAL A 1 88 ? -2.810 -4.344 -8.513 1.00 92.62 88 VAL A O 1
ATOM 713 N N . GLU A 1 89 ? -4.979 -3.857 -8.212 1.00 92.12 89 GLU A N 1
ATOM 714 C CA . GLU A 1 89 ? -5.487 -5.015 -8.966 1.00 92.12 89 GLU A CA 1
ATOM 715 C C . GLU A 1 89 ? -5.107 -4.951 -10.455 1.00 92.12 89 GLU A C 1
ATOM 717 O O . GLU A 1 89 ? -4.636 -5.937 -11.021 1.00 92.12 89 GLU A O 1
ATOM 722 N N . ALA A 1 90 ? -5.250 -3.782 -11.086 1.00 88.50 90 ALA A N 1
ATOM 723 C CA . ALA A 1 90 ? -4.894 -3.595 -12.491 1.00 88.50 90 ALA A CA 1
ATOM 724 C C . ALA A 1 90 ? -3.390 -3.806 -12.730 1.00 88.50 90 ALA A C 1
ATOM 726 O O . ALA A 1 90 ? -2.998 -4.524 -13.647 1.00 88.50 90 ALA A O 1
ATOM 727 N N . LEU A 1 91 ? -2.537 -3.233 -11.878 1.00 89.62 91 LEU A N 1
ATOM 728 C CA . LEU A 1 91 ? -1.086 -3.399 -11.964 1.00 89.62 91 LEU A CA 1
ATOM 729 C C . LEU A 1 91 ? -0.657 -4.836 -11.668 1.00 89.62 91 LEU A C 1
ATOM 731 O O . LEU A 1 91 ? 0.295 -5.321 -12.275 1.00 89.62 91 LEU A O 1
ATOM 735 N N . TRP A 1 92 ? -1.359 -5.543 -10.780 1.00 89.88 92 TRP A N 1
ATOM 736 C CA . TRP A 1 92 ? -1.145 -6.974 -10.579 1.00 89.88 92 TRP A CA 1
ATOM 737 C C . TRP A 1 92 ? -1.435 -7.775 -11.854 1.00 89.88 92 TRP A C 1
ATOM 739 O O . TRP A 1 92 ? -0.589 -8.561 -12.277 1.00 89.88 92 TRP A O 1
ATOM 749 N N . ALA A 1 93 ? -2.586 -7.555 -12.497 1.00 86.75 93 ALA A N 1
ATOM 750 C CA . ALA A 1 93 ? -2.947 -8.252 -13.734 1.00 86.75 93 ALA A CA 1
ATOM 751 C C . ALA A 1 93 ? -1.923 -7.984 -14.850 1.00 86.75 93 ALA A C 1
ATOM 753 O O . ALA A 1 93 ? -1.380 -8.917 -15.440 1.00 86.75 93 ALA A O 1
ATOM 754 N N . ILE A 1 94 ? -1.561 -6.711 -15.044 1.00 85.75 94 ILE A N 1
ATOM 755 C CA . ILE A 1 94 ? -0.558 -6.291 -16.035 1.00 85.75 94 ILE A CA 1
ATOM 756 C C . ILE A 1 94 ? 0.807 -6.930 -15.744 1.00 85.75 94 ILE A C 1
ATOM 758 O O . ILE A 1 94 ? 1.458 -7.443 -16.649 1.00 85.75 94 ILE A O 1
ATOM 762 N N . SER A 1 95 ? 1.250 -6.920 -14.484 1.00 84.69 95 SER A N 1
ATOM 763 C CA . SER A 1 95 ? 2.576 -7.432 -14.105 1.00 84.69 95 SER A CA 1
ATOM 764 C C . SER A 1 95 ? 2.680 -8.958 -14.108 1.00 84.69 95 SER A C 1
ATOM 766 O O . SER A 1 95 ? 3.779 -9.495 -14.236 1.00 84.69 95 SER A O 1
ATOM 768 N N . THR A 1 96 ? 1.557 -9.664 -13.994 1.00 82.62 96 THR A N 1
ATOM 769 C CA . THR A 1 96 ? 1.514 -11.131 -14.081 1.00 82.62 96 THR A CA 1
ATOM 770 C C . THR A 1 96 ? 1.214 -11.645 -15.483 1.00 82.62 96 THR A C 1
ATOM 772 O O . THR A 1 96 ? 1.347 -12.844 -15.716 1.00 82.62 96 THR A O 1
ATOM 775 N N . GLY A 1 97 ? 0.845 -10.765 -16.421 1.00 72.06 97 GLY A N 1
ATOM 776 C CA . GLY A 1 97 ? 0.368 -11.175 -17.741 1.00 72.06 97 GLY A CA 1
ATOM 777 C C . GLY A 1 97 ? -0.916 -12.001 -17.661 1.00 72.06 97 GLY A C 1
ATOM 778 O O . GLY A 1 97 ? -1.201 -12.768 -18.576 1.00 72.06 97 GLY A O 1
ATOM 779 N N . ALA A 1 98 ? -1.658 -11.888 -16.554 1.00 60.66 98 ALA A N 1
ATOM 780 C CA . ALA A 1 98 ? -2.984 -12.460 -16.450 1.00 60.66 98 ALA A CA 1
ATOM 781 C C . ALA A 1 98 ? -3.891 -11.609 -17.337 1.00 60.66 98 ALA A C 1
ATOM 783 O O . ALA A 1 98 ? -4.341 -10.534 -16.932 1.00 60.66 98 ALA A O 1
ATOM 784 N N . ASP A 1 99 ? -4.089 -12.065 -18.573 1.00 46.28 99 ASP A N 1
ATOM 785 C CA . ASP A 1 99 ? -5.155 -11.559 -19.422 1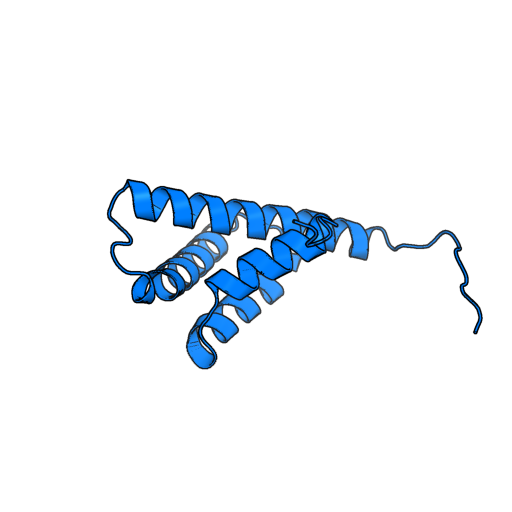.00 46.28 99 ASP A CA 1
ATOM 786 C C . ASP A 1 99 ? -6.445 -11.578 -18.596 1.00 46.28 99 ASP A C 1
ATOM 788 O O . ASP A 1 99 ? -6.797 -12.590 -17.987 1.00 46.28 99 ASP A O 1
ATOM 792 N N . LEU A 1 100 ? -7.114 -10.427 -18.533 1.00 49.44 100 LEU A N 1
ATOM 793 C CA . LEU A 1 100 ? -8.446 -10.257 -17.959 1.00 49.44 100 LEU A CA 1
ATOM 794 C C . LEU A 1 100 ? -9.468 -10.986 -18.847 1.00 49.44 100 LEU A C 1
ATOM 796 O O . LEU A 1 100 ? -10.312 -10.351 -19.474 1.00 49.44 100 LEU A O 1
ATOM 800 N N . SER A 1 101 ? -9.346 -12.305 -18.957 1.00 38.88 101 SER A N 1
ATOM 801 C CA . SER A 1 101 ? -10.412 -13.168 -19.430 1.00 38.88 101 SER A CA 1
ATOM 802 C C . SER A 1 101 ? -10.959 -13.889 -18.213 1.00 38.88 101 SER A C 1
ATOM 804 O O . SER A 1 101 ? -10.249 -14.670 -17.575 1.00 38.88 101 SER A O 1
ATOM 806 N N . ASP A 1 102 ? -12.206 -13.548 -17.900 1.00 36.62 102 ASP A N 1
ATOM 807 C CA . ASP A 1 102 ? -13.155 -14.447 -17.243 1.00 36.62 102 ASP A CA 1
ATOM 808 C C . ASP A 1 102 ? -13.039 -15.889 -17.773 1.00 36.62 102 ASP A C 1
ATOM 810 O O . ASP A 1 102 ? -12.735 -16.060 -18.985 1.00 36.62 102 ASP A O 1
#

Sequence (102 aa):
MTVTRGLGLTLAEVKTTRDLAHLMFCARVALHLAWRDGRVIHVASEDRFLIDWLATAQRQKRFAKNMAADIRWLQDVGRHQGGLRRHVEALWAISTGADLSD

Organism: NCBI:txid82979

pLDDT: mean 82.45, std 19.28, range [28.86, 97.31]